Protein AF-A0A1C6TNP9-F1 (afdb_monomer_lite)

Structure (mmCIF, N/CA/C/O backbone):
data_AF-A0A1C6TNP9-F1
#
_entry.id   AF-A0A1C6TNP9-F1
#
loop_
_atom_site.group_PDB
_atom_site.id
_atom_site.type_symbol
_atom_site.label_atom_id
_atom_site.label_alt_id
_atom_site.label_comp_id
_atom_site.label_asym_id
_atom_site.label_entity_id
_atom_site.label_seq_id
_atom_site.pdbx_PDB_ins_code
_atom_site.Cartn_x
_atom_site.Cartn_y
_atom_site.Cartn_z
_atom_site.occupancy
_atom_site.B_iso_or_equiv
_atom_site.auth_seq_id
_atom_site.auth_comp_id
_atom_site.auth_asym_id
_atom_site.auth_atom_id
_atom_site.pdbx_PDB_model_num
ATOM 1 N N . MET A 1 1 ? -8.571 15.707 -3.317 1.00 42.94 1 MET A N 1
ATOM 2 C CA . MET A 1 1 ? -9.134 14.618 -4.140 1.00 42.94 1 MET A CA 1
ATOM 3 C C . MET A 1 1 ? -8.991 13.365 -3.299 1.00 42.94 1 MET A C 1
ATOM 5 O O . MET A 1 1 ? -7.881 13.090 -2.874 1.00 42.94 1 MET A O 1
ATOM 9 N N . ARG A 1 2 ? -10.096 12.740 -2.888 1.00 51.34 2 ARG A N 1
ATOM 10 C CA . ARG A 1 2 ? -10.058 11.595 -1.972 1.00 51.34 2 ARG A CA 1
ATOM 11 C C . ARG A 1 2 ? -9.796 10.361 -2.828 1.00 51.34 2 ARG A C 1
ATOM 13 O O . ARG A 1 2 ? -10.601 10.064 -3.702 1.00 51.34 2 ARG A O 1
ATOM 20 N N . THR A 1 3 ? -8.635 9.743 -2.668 1.00 57.97 3 THR A N 1
ATOM 21 C CA . THR A 1 3 ? -8.307 8.508 -3.377 1.00 57.97 3 THR A CA 1
ATOM 22 C C . THR A 1 3 ? -9.149 7.402 -2.756 1.00 57.97 3 THR A C 1
ATOM 24 O O . THR A 1 3 ? -8.969 7.095 -1.577 1.00 57.97 3 THR A O 1
ATOM 27 N N . ASP A 1 4 ? -10.094 6.840 -3.508 1.00 73.56 4 ASP A N 1
ATOM 28 C CA . ASP A 1 4 ? -10.854 5.669 -3.069 1.00 73.56 4 ASP A CA 1
ATOM 29 C C . ASP A 1 4 ? -9.938 4.442 -3.129 1.00 73.56 4 ASP A C 1
ATOM 31 O O . ASP A 1 4 ? -9.966 3.655 -4.072 1.00 73.56 4 ASP A O 1
ATOM 35 N N . LEU A 1 5 ? -9.059 4.327 -2.131 1.00 82.38 5 LEU A N 1
ATOM 36 C CA . LEU A 1 5 ? -8.214 3.159 -1.944 1.00 82.38 5 LEU A CA 1
ATOM 37 C C . LEU A 1 5 ? -9.045 2.020 -1.385 1.00 82.38 5 LEU A C 1
ATOM 39 O O . LEU A 1 5 ? -9.722 2.133 -0.361 1.00 82.38 5 LEU A O 1
ATOM 43 N N . THR A 1 6 ? -8.954 0.894 -2.067 1.00 88.62 6 THR A N 1
ATOM 44 C CA . THR A 1 6 ? -9.554 -0.350 -1.634 1.00 88.62 6 THR A CA 1
ATOM 45 C C . THR A 1 6 ? -8.707 -0.956 -0.499 1.00 88.62 6 THR A C 1
ATOM 47 O O . THR A 1 6 ? -7.531 -0.618 -0.335 1.00 88.62 6 THR A O 1
ATOM 50 N N . VAL A 1 7 ? -9.267 -1.866 0.313 1.00 87.44 7 VAL A N 1
ATOM 51 C CA . VAL A 1 7 ? -8.479 -2.566 1.358 1.00 87.44 7 VAL A CA 1
ATOM 52 C C . VAL A 1 7 ? -7.300 -3.307 0.727 1.00 87.44 7 VAL A C 1
ATOM 54 O O . VAL A 1 7 ? -6.206 -3.336 1.283 1.00 87.44 7 VAL A O 1
ATOM 57 N N . HIS A 1 8 ? -7.523 -3.854 -0.467 1.00 88.12 8 HIS A N 1
ATOM 58 C CA . HIS A 1 8 ? -6.494 -4.511 -1.254 1.00 88.12 8 HIS A CA 1
ATOM 59 C C . HIS A 1 8 ? -5.324 -3.561 -1.568 1.00 88.12 8 HIS A C 1
ATOM 61 O O . HIS A 1 8 ? -4.165 -3.925 -1.380 1.00 88.12 8 HIS A O 1
ATOM 67 N N . ASP A 1 9 ? -5.617 -2.325 -1.977 1.00 89.50 9 ASP A N 1
ATOM 68 C CA . ASP A 1 9 ? -4.595 -1.323 -2.316 1.00 89.50 9 ASP A CA 1
ATOM 69 C C . ASP A 1 9 ? -3.803 -0.870 -1.086 1.00 89.50 9 ASP A C 1
ATOM 71 O O . ASP A 1 9 ? -2.592 -0.669 -1.163 1.00 89.50 9 ASP A O 1
ATOM 75 N N . ALA A 1 10 ? -4.466 -0.761 0.069 1.00 90.69 10 ALA A N 1
ATOM 76 C CA . ALA A 1 10 ? -3.812 -0.453 1.338 1.00 90.69 10 ALA A CA 1
ATOM 77 C C . ALA A 1 10 ? -2.808 -1.544 1.753 1.00 90.69 10 ALA A C 1
ATOM 79 O O . ALA A 1 10 ? -1.693 -1.232 2.172 1.00 90.69 10 ALA A O 1
ATOM 80 N N . VAL A 1 11 ? -3.184 -2.819 1.606 1.00 91.19 11 VAL A N 1
ATOM 81 C CA . VAL A 1 11 ? -2.302 -3.962 1.899 1.00 91.19 11 VAL A CA 1
ATOM 82 C C . VAL A 1 11 ? -1.135 -4.011 0.913 1.00 91.19 11 VAL A C 1
ATOM 84 O O . VAL A 1 11 ? 0.003 -4.244 1.316 1.00 91.19 11 VAL A O 1
ATOM 87 N N . LEU A 1 12 ? -1.388 -3.723 -0.366 1.00 90.69 12 LEU A N 1
ATOM 88 C CA . LEU A 1 12 ? -0.343 -3.636 -1.383 1.00 90.69 12 LEU A CA 1
ATOM 89 C C . LEU A 1 12 ? 0.662 -2.511 -1.078 1.00 90.69 12 LEU A C 1
ATOM 91 O O . LEU A 1 12 ? 1.869 -2.733 -1.141 1.00 90.69 12 LEU A O 1
ATOM 95 N N . LEU A 1 13 ? 0.189 -1.326 -0.683 1.00 92.81 13 LEU A N 1
ATOM 96 C CA . LEU A 1 13 ? 1.045 -0.197 -0.304 1.00 92.81 13 LEU A CA 1
ATOM 97 C C . LEU A 1 13 ? 1.898 -0.496 0.945 1.00 92.81 13 LEU A C 1
ATOM 99 O O . LEU A 1 13 ? 3.078 -0.147 0.980 1.00 92.81 13 LEU A O 1
ATOM 103 N N . ASP A 1 14 ? 1.334 -1.178 1.945 1.00 93.25 14 ASP A N 1
ATOM 104 C CA . ASP A 1 14 ? 2.070 -1.638 3.132 1.00 93.25 14 ASP A CA 1
ATOM 105 C C . ASP A 1 14 ? 3.142 -2.686 2.772 1.00 93.25 14 ASP A C 1
ATOM 107 O O . ASP A 1 14 ? 4.272 -2.617 3.260 1.00 93.25 14 ASP A O 1
ATOM 111 N N . ALA A 1 15 ? 2.839 -3.615 1.859 1.00 91.44 15 ALA A N 1
ATOM 112 C CA . ALA A 1 15 ? 3.807 -4.599 1.375 1.00 91.44 15 ALA A CA 1
ATOM 113 C C . ALA A 1 15 ? 4.973 -3.955 0.604 1.00 91.44 15 ALA A C 1
ATOM 115 O O . ALA A 1 15 ? 6.119 -4.405 0.722 1.00 91.44 15 ALA A O 1
ATOM 116 N N . VAL A 1 16 ? 4.697 -2.881 -0.145 1.00 91.88 16 VAL A N 1
ATOM 117 C CA . VAL A 1 16 ? 5.715 -2.062 -0.820 1.00 91.88 16 VAL A CA 1
ATOM 118 C C . VAL A 1 16 ? 6.617 -1.365 0.198 1.00 91.88 16 VAL A C 1
ATOM 120 O O . VAL A 1 16 ? 7.835 -1.445 0.077 1.00 91.88 16 VAL A O 1
ATOM 123 N N . GLU A 1 17 ? 6.057 -0.731 1.234 1.00 93.31 17 GLU A N 1
ATOM 124 C CA . GLU A 1 17 ? 6.854 -0.073 2.285 1.00 93.31 17 GLU A CA 1
ATOM 125 C C . GLU A 1 17 ? 7.792 -1.060 3.001 1.00 93.31 17 GLU A C 1
ATOM 127 O O . GLU A 1 17 ? 8.937 -0.729 3.311 1.00 93.31 17 GLU A O 1
ATOM 132 N N . ARG A 1 18 ? 7.343 -2.302 3.201 1.00 89.94 18 ARG A N 1
ATOM 133 C CA . ARG A 1 18 ? 8.137 -3.365 3.837 1.00 89.94 18 ARG A CA 1
ATOM 134 C C . ARG A 1 18 ? 9.158 -4.025 2.909 1.00 89.94 18 ARG A C 1
ATOM 136 O O . ARG A 1 18 ? 9.893 -4.897 3.372 1.00 89.94 18 ARG A O 1
ATOM 143 N N . GLY A 1 19 ? 9.177 -3.671 1.622 1.00 86.19 19 GLY A N 1
ATOM 144 C CA . GLY A 1 19 ? 10.027 -4.309 0.614 1.00 86.19 19 GLY A CA 1
ATOM 145 C C . GLY A 1 19 ? 9.697 -5.787 0.386 1.00 86.19 19 GLY A C 1
ATOM 146 O O . GLY A 1 19 ? 10.574 -6.5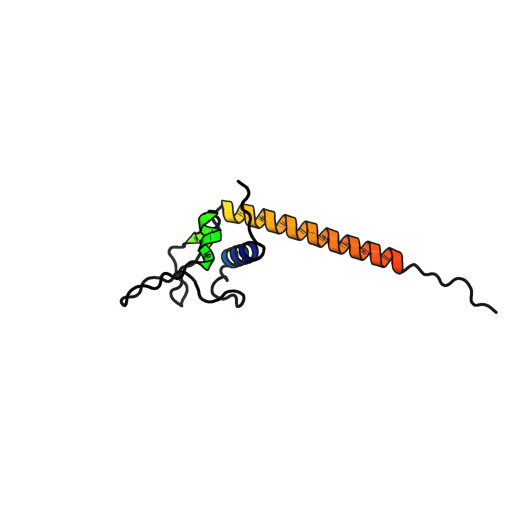64 0.022 1.00 86.19 19 GLY A O 1
ATOM 147 N N . ARG A 1 20 ? 8.453 -6.205 0.657 1.00 80.94 20 ARG A N 1
ATOM 148 C CA . ARG A 1 20 ? 8.016 -7.611 0.566 1.00 80.94 20 ARG A CA 1
ATOM 149 C C . ARG A 1 20 ? 7.071 -7.885 -0.589 1.00 80.94 20 ARG A C 1
ATOM 151 O O . ARG A 1 20 ? 6.733 -9.038 -0.804 1.00 80.94 20 ARG A O 1
ATOM 158 N N . VAL A 1 21 ? 6.657 -6.857 -1.322 1.00 83.81 21 VAL A N 1
ATOM 159 C CA . VAL A 1 21 ? 5.585 -6.946 -2.321 1.00 83.81 21 VAL A CA 1
ATOM 160 C C . VAL A 1 21 ? 5.771 -8.073 -3.352 1.00 83.81 21 VAL A C 1
ATOM 162 O O . VAL A 1 21 ? 4.795 -8.711 -3.717 1.00 83.81 21 VAL A O 1
ATOM 165 N N . HIS A 1 22 ? 7.006 -8.395 -3.743 1.00 82.56 22 HIS A N 1
ATOM 166 C CA . HIS A 1 22 ? 7.315 -9.473 -4.698 1.00 82.56 22 HIS A CA 1
ATOM 167 C C . HIS A 1 22 ? 7.397 -10.880 -4.091 1.00 82.56 22 HIS A C 1
ATOM 169 O O . HIS A 1 22 ? 7.439 -11.868 -4.816 1.00 82.56 22 HIS A O 1
ATOM 175 N N . HIS A 1 23 ? 7.499 -10.979 -2.767 1.00 78.62 23 HIS A N 1
ATOM 176 C CA . HIS A 1 23 ? 7.655 -12.241 -2.038 1.00 78.62 23 HIS A CA 1
ATOM 177 C C . HIS A 1 23 ? 6.445 -12.555 -1.160 1.00 78.62 23 HIS A C 1
ATOM 179 O O . HIS A 1 23 ? 6.439 -13.557 -0.444 1.00 78.62 23 HIS A O 1
ATOM 185 N N . ASP A 1 24 ? 5.450 -11.674 -1.158 1.00 79.88 24 ASP A N 1
ATOM 186 C CA . ASP A 1 24 ? 4.243 -11.847 -0.378 1.00 79.88 24 ASP A CA 1
ATOM 187 C C . ASP A 1 24 ? 3.284 -12.770 -1.150 1.00 79.88 24 ASP A C 1
ATOM 189 O O . ASP A 1 24 ? 2.854 -12.412 -2.248 1.00 79.88 24 ASP A O 1
ATOM 193 N N . PRO A 1 25 ? 2.928 -13.948 -0.602 1.00 79.81 25 PRO A N 1
ATOM 194 C CA . PRO A 1 25 ? 2.053 -14.910 -1.273 1.00 79.81 25 PRO A CA 1
ATOM 195 C C . PRO A 1 25 ? 0.628 -14.381 -1.498 1.00 79.81 25 PRO A C 1
ATOM 197 O O . PRO A 1 25 ? -0.171 -15.047 -2.151 1.00 79.81 25 PRO A O 1
ATOM 200 N N . LEU A 1 26 ? 0.283 -13.215 -0.939 1.00 80.81 26 LEU A N 1
ATOM 201 C CA . LEU A 1 26 ? -0.984 -12.532 -1.197 1.00 80.81 26 LEU A CA 1
ATOM 202 C C . LEU A 1 26 ? -1.060 -11.893 -2.592 1.00 80.81 26 LEU A C 1
ATOM 204 O O . LEU A 1 26 ? -2.149 -11.476 -3.002 1.00 80.81 26 LEU A O 1
ATOM 208 N N . PHE A 1 27 ? 0.057 -11.782 -3.314 1.00 79.31 27 PHE A N 1
ATOM 209 C CA . PHE A 1 27 ? 0.093 -11.189 -4.647 1.00 79.31 27 PHE A CA 1
ATOM 210 C C . PHE A 1 27 ? 0.677 -12.165 -5.672 1.00 79.31 27 PHE A C 1
ATOM 212 O O . PHE A 1 27 ? 1.731 -12.754 -5.454 1.00 79.31 27 PHE A O 1
ATOM 219 N N . ASP A 1 28 ? -0.006 -12.301 -6.809 1.00 69.19 28 ASP A N 1
ATOM 220 C CA . ASP A 1 28 ? 0.516 -13.017 -7.975 1.00 69.19 28 ASP A CA 1
ATOM 221 C C . ASP A 1 28 ? 1.690 -12.242 -8.612 1.00 69.19 28 ASP A C 1
ATOM 223 O O . ASP A 1 28 ? 1.779 -11.019 -8.476 1.00 69.19 28 ASP A O 1
ATOM 227 N N . GLU A 1 29 ? 2.569 -12.939 -9.346 1.00 66.25 29 GLU A N 1
ATOM 228 C CA . GLU A 1 29 ? 3.802 -12.421 -9.980 1.00 66.25 29 GLU A CA 1
ATOM 229 C C . GLU A 1 29 ? 3.557 -11.482 -11.197 1.00 66.25 29 GLU A C 1
ATOM 231 O O . GLU A 1 29 ? 4.219 -11.584 -12.230 1.00 66.25 29 GLU A O 1
ATOM 236 N N . ASP A 1 30 ? 2.599 -10.554 -11.104 1.00 75.12 30 ASP A N 1
ATOM 237 C CA . ASP A 1 30 ? 2.275 -9.544 -12.130 1.00 75.12 30 ASP A CA 1
ATOM 238 C C . ASP A 1 30 ? 2.894 -8.171 -11.783 1.00 75.12 30 ASP A C 1
ATOM 240 O O . ASP A 1 30 ? 2.192 -7.194 -11.493 1.00 75.12 30 ASP A O 1
ATOM 244 N N . PHE A 1 31 ? 4.234 -8.118 -11.759 1.00 79.56 31 PHE A N 1
ATOM 245 C CA . PHE A 1 31 ? 5.031 -6.915 -11.465 1.00 79.56 31 PHE A CA 1
ATOM 246 C C . PHE A 1 31 ? 5.962 -6.515 -12.612 1.00 79.56 31 PHE A C 1
ATOM 248 O O . PHE A 1 31 ? 6.367 -7.339 -13.437 1.00 79.56 31 PHE A O 1
ATOM 255 N N . GLU A 1 32 ? 6.314 -5.222 -12.667 1.00 77.56 32 GLU A N 1
ATOM 256 C CA . GLU A 1 32 ? 7.156 -4.697 -13.740 1.00 77.56 32 GLU A CA 1
ATOM 257 C C . GLU A 1 32 ? 8.550 -5.333 -13.696 1.00 77.56 32 GLU A C 1
ATOM 259 O O . GLU A 1 32 ? 9.262 -5.218 -12.703 1.00 77.56 32 GLU A O 1
ATOM 264 N N . GLN A 1 33 ? 8.972 -5.955 -14.796 1.00 75.50 33 GLN A N 1
ATOM 265 C CA . GLN A 1 33 ? 10.296 -6.569 -14.926 1.00 75.50 33 GLN A CA 1
ATOM 266 C C . GLN A 1 33 ? 11.253 -5.658 -15.702 1.00 75.50 33 GLN A C 1
ATOM 268 O O . GLN A 1 33 ? 10.834 -4.846 -16.537 1.00 75.50 33 GLN A O 1
ATOM 273 N N . ILE A 1 34 ? 12.555 -5.777 -15.432 1.00 72.25 34 ILE A N 1
ATOM 274 C CA . ILE A 1 34 ? 13.578 -5.166 -16.288 1.00 72.25 34 ILE A CA 1
ATOM 275 C C . ILE A 1 34 ? 13.560 -5.890 -17.649 1.00 72.25 34 ILE A C 1
ATOM 277 O O . ILE A 1 34 ? 13.541 -7.118 -17.667 1.00 72.25 34 ILE A O 1
ATOM 281 N N . PRO A 1 35 ? 13.557 -5.170 -18.789 1.00 66.44 35 PRO A N 1
ATOM 282 C CA . PRO A 1 35 ? 13.608 -5.804 -20.104 1.00 66.44 35 PRO A CA 1
ATOM 283 C C . PRO A 1 35 ? 14.851 -6.694 -20.260 1.00 66.44 35 PRO A C 1
ATOM 285 O O . PRO A 1 35 ? 15.959 -6.231 -19.991 1.00 66.44 35 PRO A O 1
ATOM 288 N N . ASP A 1 36 ? 14.672 -7.927 -20.737 1.00 62.72 36 ASP A N 1
ATOM 289 C CA . ASP A 1 36 ? 15.754 -8.803 -21.195 1.00 62.72 36 ASP A CA 1
ATOM 290 C C . ASP A 1 36 ? 15.906 -8.766 -22.733 1.00 62.72 36 ASP A C 1
ATOM 292 O O . ASP A 1 36 ? 15.065 -8.211 -23.452 1.00 62.72 36 ASP A O 1
ATOM 296 N N . ASP A 1 37 ? 17.002 -9.344 -23.244 1.00 52.62 37 ASP A N 1
ATOM 297 C CA . ASP A 1 37 ? 17.405 -9.324 -24.665 1.00 52.62 37 ASP A CA 1
ATOM 298 C C . ASP A 1 37 ? 16.376 -9.961 -25.632 1.00 52.62 37 ASP A C 1
ATOM 300 O O . ASP A 1 37 ? 16.511 -9.829 -26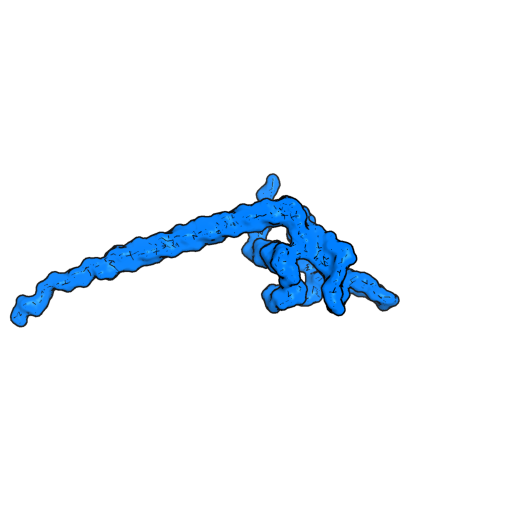.850 1.00 52.62 37 ASP A O 1
ATOM 304 N N . VAL A 1 38 ? 15.334 -10.637 -25.125 1.00 55.03 38 VAL A N 1
ATOM 305 C CA . VAL A 1 38 ? 14.302 -11.322 -25.932 1.00 55.03 38 VAL A CA 1
ATOM 306 C C . VAL A 1 38 ? 13.033 -10.477 -26.116 1.00 55.03 38 VAL A C 1
ATOM 308 O O . VAL A 1 38 ? 12.218 -10.763 -26.993 1.00 55.03 38 VAL A O 1
ATOM 311 N N . GLY A 1 39 ? 12.901 -9.364 -25.395 1.00 47.97 39 GLY A N 1
ATOM 312 C CA . GLY A 1 39 ? 11.854 -8.383 -25.644 1.00 47.97 39 GLY A CA 1
ATOM 313 C C . GLY A 1 39 ? 10.519 -8.687 -24.955 1.00 47.97 39 GLY A C 1
ATOM 314 O O . GLY A 1 39 ? 9.805 -9.636 -25.265 1.00 47.97 39 GLY A O 1
ATOM 315 N N . ALA A 1 40 ? 10.159 -7.724 -24.105 1.00 53.16 40 ALA A N 1
ATOM 316 C CA . ALA A 1 40 ? 8.844 -7.395 -23.561 1.00 53.16 40 ALA A CA 1
ATOM 317 C C . ALA A 1 40 ? 8.161 -8.418 -22.638 1.00 53.16 40 ALA A C 1
ATOM 319 O O . ALA A 1 40 ? 7.328 -9.211 -23.073 1.00 53.16 40 ALA A O 1
ATOM 320 N N . ARG A 1 41 ? 8.281 -8.183 -21.322 1.00 51.56 41 ARG A N 1
ATOM 321 C CA . ARG A 1 41 ? 7.117 -8.273 -20.424 1.00 51.56 41 ARG A CA 1
ATOM 322 C C . ARG A 1 41 ? 6.966 -7.026 -19.551 1.00 51.56 41 ARG A C 1
ATOM 324 O O . ARG A 1 41 ? 7.575 -6.877 -18.500 1.00 51.56 41 ARG A O 1
ATOM 331 N N . ARG A 1 42 ? 6.100 -6.122 -20.029 1.00 59.34 42 ARG A N 1
ATOM 332 C CA . ARG A 1 42 ? 5.363 -5.156 -19.205 1.00 59.34 42 ARG A CA 1
ATOM 333 C C . ARG A 1 42 ? 4.177 -5.899 -18.601 1.00 59.34 42 ARG A C 1
ATOM 335 O O . ARG A 1 42 ? 3.206 -6.146 -19.308 1.00 59.34 42 ARG A O 1
ATOM 342 N N . ALA A 1 43 ? 4.255 -6.232 -17.328 1.00 54.00 43 ALA A N 1
ATOM 343 C CA . ALA A 1 43 ? 3.134 -6.757 -16.569 1.00 54.00 43 ALA A CA 1
ATOM 344 C C . ALA A 1 43 ? 3.100 -5.918 -15.283 1.00 54.00 43 ALA A C 1
ATOM 346 O O . ALA A 1 43 ? 3.918 -6.091 -14.401 1.00 54.00 43 ALA A O 1
ATOM 347 N N . GLY A 1 44 ? 2.348 -4.814 -15.304 1.00 61.62 44 GLY A N 1
ATOM 348 C CA . GLY A 1 44 ? 2.422 -3.750 -14.287 1.00 61.62 44 GLY A CA 1
ATOM 349 C C . GLY A 1 44 ? 1.051 -3.262 -13.834 1.00 61.62 44 GLY A C 1
ATOM 350 O O . GLY A 1 44 ? 0.943 -2.207 -13.209 1.00 61.62 44 GLY A O 1
ATOM 351 N N . HIS A 1 45 ? -0.007 -4.004 -14.176 1.00 69.94 45 HIS A N 1
ATOM 352 C CA . HIS A 1 45 ? -1.383 -3.603 -13.895 1.00 69.94 45 HIS A CA 1
ATOM 353 C C . HIS A 1 45 ? -1.675 -3.591 -12.398 1.00 69.94 45 HIS A C 1
ATOM 355 O O . HIS A 1 45 ? -2.466 -2.771 -11.936 1.00 69.94 45 HIS A O 1
ATOM 361 N N . ARG A 1 46 ? -0.997 -4.448 -11.625 1.00 79.38 46 ARG A N 1
ATOM 362 C CA . ARG A 1 46 ? -1.206 -4.548 -10.182 1.00 79.38 46 ARG A CA 1
ATOM 363 C C . ARG A 1 46 ? -0.871 -3.264 -9.434 1.00 79.38 46 ARG A C 1
ATOM 365 O O . ARG A 1 46 ? -1.592 -2.880 -8.520 1.00 79.38 46 ARG A O 1
ATOM 372 N N . MET A 1 47 ? 0.201 -2.599 -9.849 1.00 86.00 47 MET A N 1
ATOM 373 C CA . MET A 1 47 ? 0.680 -1.364 -9.230 1.00 86.00 47 MET A CA 1
ATOM 374 C C . MET A 1 47 ? 0.027 -0.116 -9.822 1.00 86.00 47 MET A C 1
ATOM 376 O O . MET A 1 47 ? 0.204 0.979 -9.290 1.00 86.00 47 MET A O 1
ATOM 380 N N . GLU A 1 48 ? -0.748 -0.265 -10.898 1.00 86.19 48 GLU A N 1
ATOM 381 C CA . GLU A 1 48 ? -1.366 0.843 -11.620 1.00 86.19 48 GLU A CA 1
ATOM 382 C C . GLU A 1 48 ? -2.267 1.722 -10.732 1.00 86.19 48 GLU A C 1
ATOM 384 O O . GLU A 1 48 ? -2.087 2.939 -10.780 1.00 86.19 48 GLU A O 1
ATOM 389 N N . PRO A 1 49 ? -3.138 1.188 -9.846 1.00 87.75 49 PRO A N 1
ATOM 390 C CA . PRO A 1 49 ? -3.944 2.029 -8.955 1.00 87.75 49 PRO A CA 1
ATOM 391 C C . PRO A 1 49 ? -3.086 2.891 -8.019 1.00 87.75 49 PRO A C 1
ATOM 393 O O . PRO A 1 49 ? -3.332 4.086 -7.853 1.00 87.75 49 PRO A O 1
ATOM 396 N N . LEU A 1 50 ? -2.022 2.309 -7.455 1.00 90.94 50 LEU A N 1
ATOM 397 C CA . LEU A 1 50 ? -1.107 3.018 -6.559 1.00 90.94 50 LEU A CA 1
ATOM 398 C C . LEU A 1 50 ? -0.256 4.055 -7.306 1.00 90.94 50 LEU A C 1
ATOM 400 O O . LEU A 1 50 ? 0.035 5.121 -6.762 1.00 90.94 50 LEU A O 1
ATOM 404 N N . LYS A 1 51 ? 0.127 3.768 -8.554 1.00 89.38 51 LYS A N 1
ATOM 405 C CA . LYS A 1 51 ? 0.866 4.694 -9.425 1.00 89.38 51 LYS A CA 1
ATOM 406 C C . LYS A 1 51 ? -0.006 5.866 -9.864 1.00 89.38 51 LYS A C 1
ATOM 408 O O . LYS A 1 51 ? 0.436 7.008 -9.778 1.00 89.38 51 LYS A O 1
ATOM 413 N N . GLN A 1 52 ? -1.246 5.608 -10.280 1.00 89.75 52 GLN A N 1
ATOM 414 C CA . GLN A 1 52 ? -2.210 6.647 -10.665 1.00 89.75 52 GLN A CA 1
ATOM 415 C C . GLN A 1 52 ? -2.543 7.579 -9.497 1.00 89.75 52 GLN A C 1
ATOM 417 O O . GLN A 1 52 ? -2.723 8.779 -9.694 1.00 89.75 52 GLN A O 1
ATOM 422 N N . ALA A 1 53 ? -2.551 7.044 -8.277 1.00 91.19 53 ALA A N 1
ATOM 423 C CA . ALA A 1 53 ? -2.698 7.816 -7.050 1.00 91.19 53 ALA A CA 1
ATOM 424 C C . ALA A 1 53 ? -1.394 8.484 -6.560 1.00 91.19 53 ALA A C 1
ATOM 426 O O . ALA A 1 53 ? -1.405 9.142 -5.522 1.00 91.19 53 ALA A O 1
ATOM 427 N N . ASN A 1 54 ? -0.272 8.334 -7.276 1.00 93.38 54 ASN A N 1
ATOM 428 C CA . ASN A 1 54 ? 1.045 8.857 -6.894 1.00 93.38 54 ASN A CA 1
ATOM 429 C C . ASN A 1 54 ? 1.516 8.400 -5.495 1.00 93.38 54 ASN A C 1
ATOM 431 O O . ASN A 1 54 ? 2.166 9.146 -4.760 1.00 93.38 54 ASN A O 1
ATOM 435 N N . LEU A 1 55 ? 1.182 7.170 -5.104 1.00 94.44 55 LEU A N 1
ATOM 436 C CA . LEU A 1 55 ? 1.528 6.599 -3.795 1.00 94.44 55 LEU A CA 1
ATOM 437 C C . LEU A 1 55 ? 2.823 5.792 -3.840 1.00 94.44 55 LEU A C 1
ATOM 439 O O . LEU A 1 55 ? 3.506 5.635 -2.831 1.00 94.44 55 LEU A O 1
ATOM 443 N N . VAL A 1 56 ? 3.185 5.296 -5.019 1.00 93.38 56 VAL A N 1
ATOM 444 C CA . VAL A 1 56 ? 4.391 4.500 -5.240 1.00 93.38 56 VAL A CA 1
ATOM 445 C C . VAL A 1 56 ? 5.133 4.995 -6.467 1.00 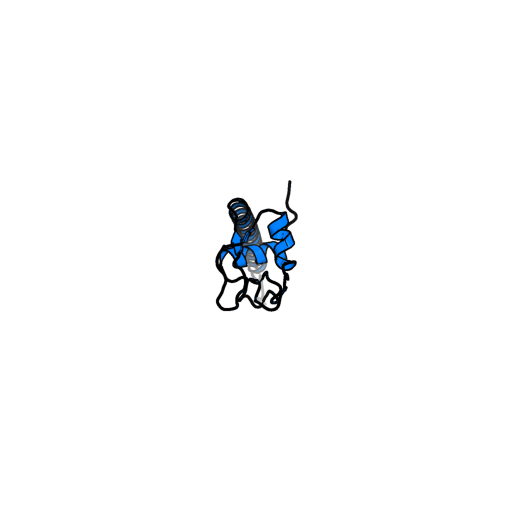93.38 56 VAL A C 1
ATOM 447 O O . VAL A 1 56 ? 4.547 5.544 -7.399 1.00 93.38 56 VAL A O 1
ATOM 450 N N . GLN A 1 57 ? 6.434 4.758 -6.468 1.00 91.19 57 GLN A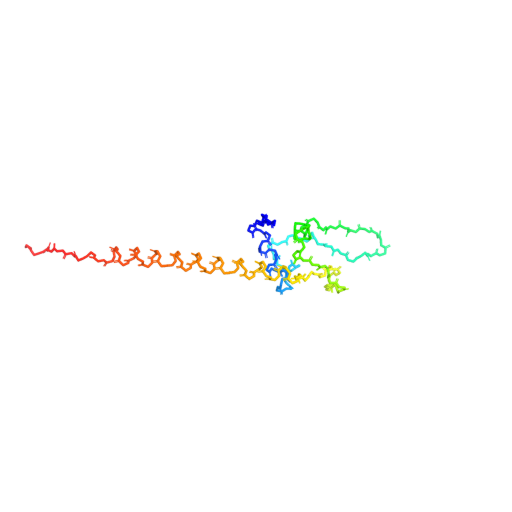 N 1
ATOM 451 C CA . GLN A 1 57 ? 7.305 4.974 -7.610 1.00 91.19 57 GLN A CA 1
ATOM 452 C C . GLN A 1 57 ? 8.236 3.777 -7.767 1.00 91.19 57 GLN A C 1
ATOM 454 O O . GLN A 1 57 ? 8.502 3.055 -6.802 1.00 91.19 57 GLN A O 1
ATOM 459 N N . LEU A 1 58 ? 8.731 3.585 -8.984 1.00 88.50 58 LEU A N 1
ATOM 460 C CA . LEU A 1 58 ? 9.754 2.586 -9.256 1.00 88.50 58 LEU A CA 1
ATOM 461 C C . LEU A 1 58 ? 11.078 3.017 -8.625 1.00 88.50 58 LEU A C 1
ATOM 463 O O . LEU A 1 58 ? 11.393 4.210 -8.555 1.00 88.50 58 LEU A O 1
ATOM 467 N N . ASP A 1 59 ? 11.824 2.033 -8.153 1.00 83.81 59 ASP A N 1
ATOM 468 C CA . ASP A 1 59 ? 13.230 2.172 -7.821 1.00 83.81 59 ASP A CA 1
ATOM 469 C C . ASP A 1 59 ? 14.091 1.829 -9.046 1.00 83.81 59 ASP A C 1
ATOM 471 O O . ASP A 1 59 ? 13.656 1.120 -9.957 1.00 83.81 59 ASP A O 1
ATOM 475 N N . ASP A 1 60 ? 15.325 2.325 -9.058 1.00 76.88 60 ASP A N 1
ATOM 476 C CA . ASP A 1 60 ? 16.298 2.011 -10.112 1.00 76.88 60 ASP A CA 1
ATOM 477 C C . ASP A 1 60 ? 16.885 0.597 -9.937 1.00 76.88 60 ASP A C 1
ATOM 479 O O . ASP A 1 60 ? 17.507 0.048 -10.848 1.00 76.88 60 ASP A O 1
ATOM 483 N N . ALA A 1 61 ? 16.674 -0.003 -8.764 1.00 79.75 61 ALA A N 1
ATOM 484 C CA . ALA A 1 61 ? 17.082 -1.358 -8.432 1.00 79.75 61 ALA A CA 1
ATOM 485 C C . ALA A 1 61 ? 16.019 -2.409 -8.807 1.00 79.75 61 ALA A C 1
ATOM 487 O O . ALA A 1 61 ? 14.813 -2.149 -8.824 1.00 79.75 61 ALA A O 1
ATOM 488 N N . ALA A 1 62 ? 16.487 -3.635 -9.038 1.00 82.88 62 ALA A N 1
ATOM 489 C CA . ALA A 1 62 ? 15.651 -4.824 -9.151 1.00 82.88 62 ALA A CA 1
ATOM 490 C C . ALA A 1 62 ? 16.013 -5.859 -8.088 1.00 82.88 62 ALA A C 1
ATOM 492 O O . ALA A 1 62 ? 17.112 -5.844 -7.525 1.00 82.88 62 ALA A O 1
ATOM 493 N N . ASP A 1 63 ? 15.068 -6.752 -7.823 1.00 80.88 63 ASP A N 1
ATOM 494 C CA . ASP A 1 63 ? 15.295 -7.926 -6.992 1.00 80.88 63 ASP A CA 1
ATOM 495 C C . ASP A 1 63 ? 16.122 -9.005 -7.734 1.00 80.88 63 ASP A C 1
ATOM 497 O O . ASP A 1 63 ? 16.394 -8.876 -8.934 1.00 80.88 63 ASP A O 1
ATOM 501 N N . PRO A 1 64 ? 16.540 -10.087 -7.047 1.00 80.88 64 PRO A N 1
ATOM 502 C CA . PRO A 1 64 ? 17.310 -11.170 -7.666 1.00 80.88 64 PRO A CA 1
ATOM 503 C C . PRO A 1 64 ? 16.611 -11.889 -8.831 1.00 80.88 64 PRO A C 1
ATOM 505 O O . PRO A 1 64 ? 17.283 -12.589 -9.585 1.00 80.88 64 PRO A O 1
ATOM 508 N N . ASN A 1 65 ? 15.294 -11.724 -8.983 1.00 77.38 65 ASN A N 1
ATOM 509 C CA . ASN A 1 65 ? 14.490 -12.317 -10.051 1.00 77.38 65 ASN A CA 1
ATOM 510 C C . ASN A 1 65 ? 14.279 -11.346 -11.230 1.00 77.38 65 ASN A C 1
ATOM 512 O O . ASN A 1 65 ? 13.580 -11.683 -12.182 1.00 77.38 65 ASN A O 1
ATOM 516 N N . GLY A 1 66 ? 14.875 -10.147 -11.187 1.00 79.81 66 GLY A N 1
ATOM 517 C CA . GLY A 1 66 ? 14.764 -9.138 -12.242 1.00 79.81 66 GLY A CA 1
ATOM 518 C C . GLY A 1 66 ? 13.501 -8.274 -12.163 1.00 79.81 66 GLY A C 1
ATOM 519 O O . GLY A 1 66 ? 13.235 -7.506 -13.095 1.00 79.81 66 GLY A O 1
ATOM 520 N N . MET A 1 67 ? 12.732 -8.352 -11.069 1.00 83.19 67 MET A N 1
ATOM 521 C CA . MET A 1 67 ? 11.545 -7.515 -10.873 1.00 83.19 67 MET A CA 1
ATOM 522 C C . MET A 1 67 ? 11.939 -6.145 -10.323 1.00 83.19 67 MET A C 1
ATOM 524 O O . MET A 1 67 ? 12.721 -6.038 -9.375 1.00 83.19 67 MET A O 1
ATOM 528 N N . ARG A 1 68 ? 11.399 -5.079 -10.917 1.00 84.38 68 ARG A N 1
ATOM 529 C CA . ARG A 1 68 ? 11.662 -3.697 -10.507 1.00 84.38 68 ARG A CA 1
ATOM 530 C C . ARG A 1 68 ? 11.090 -3.449 -9.127 1.00 84.38 68 ARG A C 1
ATOM 532 O O . ARG A 1 68 ? 9.908 -3.681 -8.895 1.00 84.38 68 ARG A O 1
ATOM 539 N N . LEU A 1 69 ? 11.918 -2.937 -8.226 1.00 86.19 69 LEU A N 1
ATOM 540 C CA . LEU A 1 69 ? 11.462 -2.612 -6.885 1.00 86.19 69 LEU A CA 1
ATOM 541 C C . LEU A 1 69 ? 10.545 -1.387 -6.913 1.00 86.19 69 LEU A C 1
ATOM 543 O O . LEU A 1 69 ? 10.686 -0.486 -7.741 1.00 86.19 69 LEU A O 1
ATOM 547 N N . TYR A 1 70 ? 9.616 -1.348 -5.965 1.00 89.88 70 TYR A N 1
ATOM 548 C CA . TYR A 1 70 ? 8.763 -0.196 -5.714 1.00 89.88 70 TYR A CA 1
ATOM 549 C C . TYR A 1 70 ? 9.105 0.406 -4.360 1.00 89.88 70 TYR A C 1
ATOM 551 O O . TYR A 1 70 ? 9.432 -0.305 -3.410 1.00 89.88 70 TYR A O 1
ATOM 559 N N . ARG A 1 71 ? 8.961 1.724 -4.257 1.00 92.69 71 ARG A N 1
ATOM 560 C CA . ARG A 1 71 ? 9.068 2.452 -2.992 1.00 92.69 71 ARG A CA 1
ATOM 561 C C . ARG A 1 71 ? 7.898 3.419 -2.830 1.00 92.69 71 ARG A C 1
ATOM 563 O O . ARG A 1 71 ? 7.479 4.023 -3.824 1.00 92.69 71 ARG A O 1
ATOM 570 N N . PRO A 1 72 ? 7.387 3.624 -1.604 1.00 95.00 72 PRO A N 1
ATOM 571 C CA . PRO A 1 72 ? 6.369 4.637 -1.374 1.00 95.00 72 PRO A CA 1
ATOM 572 C C . PRO A 1 72 ? 6.924 6.033 -1.670 1.00 95.00 72 PRO A C 1
ATOM 574 O O . PRO A 1 72 ? 8.062 6.354 -1.302 1.00 95.00 72 PRO A O 1
ATOM 577 N N . THR A 1 73 ? 6.113 6.875 -2.303 1.00 96.06 73 THR A N 1
ATOM 578 C CA . THR A 1 73 ? 6.374 8.319 -2.393 1.00 96.06 73 THR A CA 1
ATOM 579 C C . THR A 1 73 ? 6.173 8.968 -1.012 1.00 96.06 73 THR A C 1
ATOM 581 O O . THR A 1 73 ? 5.611 8.329 -0.118 1.00 96.06 73 THR A O 1
ATOM 584 N N . PRO A 1 74 ? 6.583 10.235 -0.794 1.00 96.31 74 PRO A N 1
ATOM 585 C CA . PRO A 1 74 ? 6.229 10.954 0.433 1.00 96.31 74 PRO A CA 1
ATOM 586 C C . PRO A 1 74 ? 4.716 10.948 0.695 1.00 96.31 74 PRO A C 1
ATOM 588 O O . PRO A 1 74 ? 4.288 10.598 1.789 1.00 96.31 74 PRO A O 1
ATOM 591 N N . HIS A 1 75 ? 3.917 11.196 -0.348 1.00 95.75 75 HIS A N 1
ATOM 592 C CA . HIS A 1 75 ? 2.459 11.137 -0.271 1.00 95.75 75 HIS A CA 1
ATOM 593 C C . HIS A 1 75 ? 1.941 9.731 0.079 1.00 95.75 75 HIS A C 1
ATOM 595 O O . HIS A 1 75 ? 1.055 9.581 0.914 1.00 95.75 75 HIS A O 1
ATOM 601 N N . GLY A 1 76 ? 2.526 8.682 -0.507 1.00 95.88 76 GLY A N 1
ATOM 602 C CA . GLY A 1 76 ? 2.189 7.299 -0.169 1.00 95.88 76 GLY A CA 1
ATOM 603 C C . GLY A 1 76 ? 2.429 6.957 1.299 1.00 95.88 76 GLY A C 1
ATOM 604 O O . GLY A 1 76 ? 1.636 6.229 1.889 1.00 95.88 76 GLY A O 1
ATOM 605 N N . ARG A 1 77 ? 3.486 7.505 1.912 1.00 96.94 77 ARG A N 1
ATOM 606 C CA . ARG A 1 77 ? 3.764 7.304 3.344 1.00 96.94 77 ARG A CA 1
ATOM 607 C C . ARG A 1 77 ? 2.744 8.007 4.228 1.00 96.94 77 ARG A C 1
ATOM 609 O O . ARG A 1 77 ? 2.242 7.380 5.151 1.00 96.94 77 ARG A O 1
ATOM 616 N N . GLU A 1 78 ? 2.402 9.255 3.911 1.00 96.44 78 GLU A N 1
ATOM 617 C CA . GLU A 1 78 ? 1.356 10.003 4.625 1.00 96.44 78 GLU A CA 1
ATOM 618 C C . GLU A 1 78 ? 0.028 9.231 4.610 1.00 96.44 78 GLU A C 1
ATOM 620 O O . GLU A 1 78 ? -0.570 8.978 5.653 1.00 96.44 78 GLU A O 1
ATOM 625 N N . VAL A 1 79 ? -0.386 8.753 3.433 1.00 95.06 79 VAL A N 1
ATOM 626 C CA . VAL A 1 79 ? -1.607 7.948 3.280 1.00 95.06 79 VAL A CA 1
ATOM 627 C C . VAL A 1 79 ? -1.530 6.640 4.073 1.00 95.06 79 VAL A C 1
ATOM 629 O O . VAL A 1 79 ? -2.509 6.231 4.697 1.00 95.06 79 VAL A O 1
ATOM 632 N N . L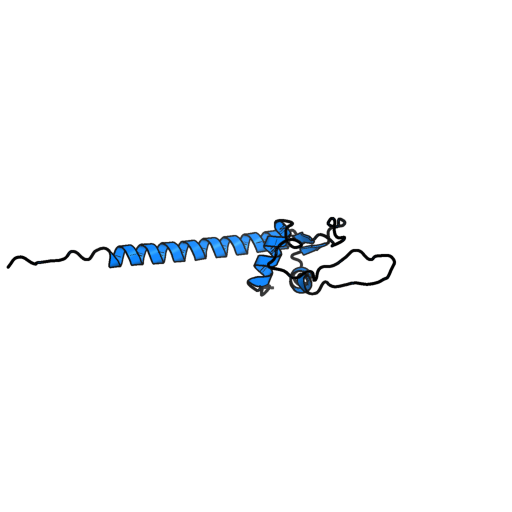EU A 1 80 ? -0.373 5.975 4.093 1.00 94.69 80 LEU A N 1
ATOM 633 C CA . LEU A 1 80 ? -0.185 4.744 4.860 1.00 94.69 80 LEU A CA 1
ATOM 634 C C . LEU A 1 80 ? -0.277 4.986 6.377 1.00 94.69 80 LEU A C 1
ATOM 636 O O . LEU A 1 80 ? -0.860 4.171 7.096 1.00 94.69 80 LEU A O 1
ATOM 640 N N . GLU A 1 81 ? 0.249 6.106 6.871 1.00 95.75 81 GLU A N 1
ATOM 641 C CA . GLU A 1 81 ? 0.107 6.526 8.269 1.00 95.75 81 GLU A CA 1
ATOM 642 C C . GLU A 1 81 ? -1.355 6.817 8.632 1.00 95.75 81 GLU A C 1
ATOM 644 O O . GLU A 1 81 ? -1.839 6.338 9.663 1.00 95.75 81 GLU A O 1
ATOM 649 N N . GLU A 1 82 ? -2.091 7.516 7.763 1.00 94.50 82 GLU A N 1
ATOM 650 C CA . GLU A 1 82 ? -3.527 7.758 7.938 1.00 94.50 82 GLU A CA 1
ATOM 651 C C . GLU A 1 82 ? -4.316 6.443 8.018 1.00 94.50 82 GLU A C 1
ATOM 653 O O . GLU A 1 82 ? -5.116 6.244 8.939 1.00 94.50 82 GLU A O 1
ATOM 658 N N . ILE A 1 83 ? -4.052 5.504 7.102 1.00 93.38 83 ILE A N 1
ATOM 659 C CA . ILE A 1 83 ? -4.681 4.176 7.096 1.00 93.38 83 ILE A CA 1
ATOM 660 C C . ILE A 1 83 ? -4.398 3.444 8.412 1.00 93.38 83 ILE A C 1
ATOM 662 O O . ILE A 1 83 ? -5.320 2.916 9.039 1.00 93.38 83 ILE A O 1
ATOM 666 N N . ARG A 1 84 ? -3.143 3.437 8.873 1.00 93.50 84 ARG A N 1
ATOM 667 C CA . ARG A 1 84 ? -2.747 2.791 10.135 1.00 93.50 84 ARG A CA 1
ATOM 668 C C . ARG A 1 84 ? -3.465 3.399 11.337 1.00 93.50 84 ARG A C 1
ATOM 670 O O . ARG A 1 84 ? -3.939 2.651 12.193 1.00 93.50 84 ARG A O 1
ATOM 677 N N . ALA A 1 85 ? -3.605 4.722 11.388 1.00 94.19 85 ALA A N 1
ATOM 678 C CA . ALA A 1 85 ? -4.339 5.404 12.452 1.00 94.19 85 ALA A CA 1
ATOM 679 C C . ALA A 1 85 ? -5.835 5.028 12.456 1.00 94.19 85 ALA A C 1
ATOM 681 O O . ALA A 1 85 ? -6.422 4.764 13.514 1.00 94.19 85 ALA A O 1
ATOM 682 N N . VAL A 1 86 ? -6.455 4.932 11.276 1.00 92.12 86 VAL A N 1
ATOM 683 C CA . VAL A 1 86 ? -7.850 4.484 11.134 1.00 92.12 86 VAL A CA 1
ATOM 684 C C . VAL A 1 86 ? -8.017 3.030 11.584 1.00 92.12 86 VAL A C 1
ATOM 686 O O . VAL A 1 86 ? -8.941 2.726 12.343 1.00 92.12 86 VAL A O 1
ATOM 689 N N . VAL A 1 87 ? -7.115 2.130 11.181 1.00 91.94 87 VAL A N 1
ATOM 690 C CA . VAL A 1 87 ? -7.149 0.715 11.589 1.00 91.94 87 VAL A CA 1
ATOM 691 C C . VAL A 1 87 ? -6.964 0.574 13.099 1.00 91.94 87 VAL A C 1
ATOM 693 O O . VAL A 1 87 ? -7.741 -0.134 13.744 1.00 91.94 87 VAL A O 1
ATOM 696 N N . ALA A 1 88 ? -5.992 1.276 13.684 1.00 92.50 88 ALA A N 1
ATOM 697 C CA . ALA A 1 88 ? -5.728 1.236 15.120 1.00 92.50 88 ALA A CA 1
ATOM 698 C C . ALA A 1 88 ? -6.934 1.728 15.934 1.00 92.50 88 ALA A C 1
ATOM 700 O O . ALA A 1 88 ? -7.390 1.036 16.844 1.00 92.50 88 ALA A O 1
ATOM 701 N N . SER A 1 89 ? -7.508 2.879 15.568 1.00 94.50 89 SER A N 1
ATOM 702 C CA . SER A 1 89 ? -8.679 3.432 16.263 1.00 94.50 89 SER A CA 1
ATOM 703 C C . SER A 1 89 ? -9.925 2.551 16.121 1.00 94.50 89 SER A C 1
ATOM 705 O O . SER A 1 89 ? -10.677 2.379 17.081 1.00 94.50 89 SER A O 1
ATOM 707 N N . THR A 1 90 ? -10.133 1.946 14.950 1.00 94.69 90 THR A N 1
ATOM 708 C CA . THR A 1 90 ? -11.259 1.032 14.710 1.00 94.69 90 THR A CA 1
ATOM 709 C C . THR A 1 90 ? -11.102 -0.263 15.503 1.00 94.69 90 THR A C 1
ATOM 711 O O . THR A 1 90 ? -12.058 -0.716 16.132 1.00 94.69 90 THR A O 1
ATOM 714 N N . THR A 1 91 ? -9.889 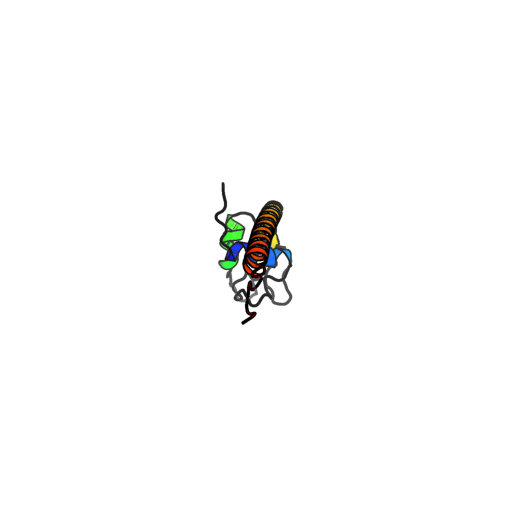-0.819 15.540 1.00 94.75 91 THR A N 1
ATOM 715 C CA . THR A 1 91 ? -9.572 -2.023 16.321 1.00 94.75 91 THR A CA 1
ATOM 716 C C . THR A 1 91 ? -9.753 -1.764 17.812 1.00 94.75 91 THR A C 1
ATOM 718 O O . THR A 1 91 ? -10.394 -2.557 18.496 1.00 94.75 91 THR A O 1
ATOM 721 N N . GLN A 1 92 ? -9.267 -0.622 18.307 1.00 94.75 92 GLN A N 1
ATOM 722 C CA . GLN A 1 92 ? -9.435 -0.232 19.704 1.00 94.75 92 GLN A CA 1
ATOM 723 C C . GLN A 1 92 ? -10.918 -0.128 20.079 1.00 94.75 92 GLN A C 1
ATOM 725 O O . GLN A 1 92 ? -11.344 -0.723 21.065 1.00 94.75 92 GLN A O 1
ATOM 730 N N . ARG A 1 93 ? -11.731 0.531 19.242 1.00 96.56 93 ARG A N 1
ATOM 731 C CA . ARG A 1 93 ? -13.180 0.642 19.464 1.00 96.56 93 ARG A CA 1
ATOM 732 C C . ARG A 1 93 ? -13.866 -0.725 19.512 1.00 96.56 93 ARG A C 1
ATOM 734 O O . ARG A 1 93 ? -14.751 -0.933 20.340 1.00 96.56 93 ARG A O 1
ATOM 741 N N . ALA A 1 94 ? -13.472 -1.650 18.638 1.00 96.31 94 ALA A N 1
ATOM 742 C CA . ALA A 1 94 ? -14.015 -3.006 18.629 1.00 96.31 94 ALA A CA 1
ATOM 743 C C . ALA A 1 94 ? -13.649 -3.774 19.911 1.00 96.31 94 ALA A C 1
ATOM 745 O O . ALA A 1 94 ? -14.512 -4.413 20.512 1.00 96.31 94 ALA A O 1
ATOM 746 N N . VAL A 1 95 ? -12.395 -3.662 20.362 1.00 97.12 95 VAL A N 1
ATOM 747 C CA . VAL A 1 95 ? -11.923 -4.262 21.619 1.00 97.12 95 VAL A CA 1
ATOM 748 C C . VAL A 1 95 ? -12.678 -3.698 22.820 1.00 97.12 95 VAL A C 1
ATOM 750 O O . VAL A 1 95 ? -13.108 -4.467 23.678 1.00 97.12 95 VAL A O 1
ATOM 753 N N . ASP A 1 96 ? -12.870 -2.381 22.876 1.00 97.06 96 ASP A N 1
ATOM 754 C CA . ASP A 1 96 ? -13.592 -1.731 23.971 1.00 97.06 96 ASP A CA 1
ATOM 755 C C . ASP A 1 96 ? -15.061 -2.167 23.994 1.00 97.06 96 ASP A C 1
ATOM 757 O O . ASP A 1 96 ? -15.562 -2.583 25.035 1.00 97.06 96 ASP A O 1
ATOM 761 N N . THR A 1 97 ? -15.707 -2.225 22.826 1.00 97.31 97 THR A N 1
ATOM 762 C CA . THR A 1 97 ? -17.088 -2.722 22.693 1.00 97.31 97 THR A CA 1
ATOM 763 C C . THR A 1 97 ? -17.219 -4.163 23.197 1.00 97.31 97 THR A C 1
ATOM 765 O O . THR A 1 97 ? -18.167 -4.499 23.905 1.00 97.31 97 THR A O 1
ATOM 768 N N . TYR A 1 98 ? -16.265 -5.034 22.854 1.00 95.50 98 TYR A N 1
ATOM 769 C CA . TYR A 1 98 ? -16.276 -6.422 23.315 1.00 95.50 98 TYR A CA 1
ATOM 770 C C . TYR A 1 98 ? -16.009 -6.537 24.821 1.00 95.50 98 TYR A C 1
ATOM 772 O O . TYR A 1 98 ? -16.628 -7.358 25.500 1.00 95.50 98 TYR A O 1
ATOM 780 N N . ARG A 1 99 ? -15.126 -5.694 25.368 1.00 96.25 99 ARG A N 1
ATOM 781 C CA . ARG A 1 99 ? -14.876 -5.625 26.812 1.00 96.25 99 ARG A CA 1
ATOM 782 C C . ARG A 1 99 ? -16.141 -5.224 27.572 1.00 96.25 99 ARG A C 1
ATOM 784 O O . ARG A 1 99 ? -16.478 -5.882 28.555 1.00 96.25 99 ARG A O 1
ATOM 791 N N . ASP A 1 100 ? -16.846 -4.205 27.092 1.00 95.38 100 ASP A N 1
ATOM 792 C CA . ASP A 1 100 ? -18.097 -3.729 27.688 1.00 95.38 100 ASP A CA 1
ATOM 793 C C . ASP A 1 100 ? -19.190 -4.803 27.619 1.00 95.38 100 ASP A C 1
ATOM 795 O O . ASP A 1 100 ? -19.889 -5.051 28.605 1.00 95.38 100 ASP A O 1
ATOM 799 N N . TYR A 1 101 ? -19.284 -5.514 26.489 1.00 94.19 101 TYR A N 1
ATOM 800 C CA . TYR A 1 101 ? -20.176 -6.663 26.345 1.00 94.19 101 TYR A CA 1
ATOM 801 C C . TYR A 1 101 ? -19.892 -7.731 27.410 1.00 94.19 101 TYR A C 1
ATOM 803 O O . TYR A 1 101 ? -20.800 -8.105 28.154 1.00 94.19 101 TYR A O 1
ATOM 811 N N . LEU A 1 102 ? -18.636 -8.166 27.551 1.00 94.69 102 LEU A N 1
ATOM 812 C CA . LEU A 1 102 ? -18.262 -9.181 28.540 1.00 94.69 102 LEU A CA 1
ATOM 813 C C . LEU A 1 102 ? -18.556 -8.735 29.977 1.00 94.69 102 LEU A C 1
ATOM 815 O O . LEU A 1 102 ? -19.082 -9.530 30.759 1.00 94.69 102 LEU A O 1
ATOM 819 N N . ALA A 1 103 ? -18.278 -7.472 30.314 1.00 91.88 103 ALA A N 1
ATOM 820 C CA . ALA A 1 103 ? -18.589 -6.908 31.626 1.00 91.88 103 ALA A CA 1
ATOM 821 C C . ALA A 1 103 ? -20.103 -6.893 31.908 1.00 91.88 103 ALA A C 1
ATOM 823 O O . ALA A 1 103 ? -20.520 -7.176 33.029 1.00 91.88 103 ALA A O 1
ATOM 824 N N . SER A 1 104 ? -20.930 -6.631 30.888 1.00 88.94 104 SER A N 1
ATOM 825 C CA . SER A 1 104 ? -22.394 -6.630 31.017 1.00 88.94 104 SER A CA 1
ATOM 826 C C . SER A 1 104 ? -23.005 -8.033 31.159 1.00 88.94 104 SER A C 1
ATOM 828 O O . SER A 1 104 ? -24.022 -8.190 31.829 1.00 88.94 104 SER A O 1
ATOM 830 N N . THR A 1 105 ? -22.380 -9.064 30.575 1.00 83.31 105 THR A N 1
ATOM 831 C CA . THR A 1 105 ? -22.882 -10.453 30.612 1.00 83.31 105 THR A CA 1
ATOM 832 C C . THR A 1 105 ? -22.291 -11.309 31.737 1.00 83.31 105 THR A C 1
ATOM 834 O O . THR A 1 105 ? -22.857 -12.344 32.076 1.00 83.31 105 THR A O 1
ATOM 837 N N . GLY A 1 106 ? -21.164 -10.898 32.329 1.00 63.03 106 GLY A N 1
ATOM 838 C CA . GLY A 1 106 ? -20.479 -11.624 33.408 1.00 63.03 106 GLY A CA 1
ATOM 839 C C . GLY A 1 106 ? -21.034 -11.382 34.819 1.00 63.03 106 GLY A C 1
ATOM 840 O O . GLY A 1 106 ? -20.578 -12.025 35.759 1.00 63.03 106 GLY A O 1
ATOM 841 N N . GLY A 1 107 ? -22.007 -10.477 34.981 1.00 57.25 107 GLY A N 1
ATOM 842 C CA . GLY A 1 107 ? -22.602 -10.078 36.268 1.00 57.25 107 GLY A CA 1
ATOM 843 C C . GLY A 1 107 ? -23.881 -10.825 36.666 1.00 57.25 107 GLY A C 1
ATOM 844 O O . GLY A 1 107 ? -24.691 -10.284 37.414 1.00 57.25 107 GLY A O 1
ATOM 845 N N . GLY A 1 108 ? -24.105 -12.037 36.152 1.00 52.06 108 GLY A N 1
ATOM 846 C CA . GLY A 1 108 ? -25.214 -12.892 36.578 1.00 52.06 108 GLY A CA 1
ATOM 847 C C . GLY A 1 108 ? -24.952 -13.505 37.953 1.00 52.06 108 GLY A C 1
ATOM 848 O O . GLY A 1 108 ? -24.621 -14.685 38.047 1.00 52.06 108 GLY A O 1
ATOM 849 N N . GLU A 1 109 ? -25.096 -12.719 39.020 1.00 54.66 109 GLU A N 1
ATOM 850 C CA . GLU A 1 109 ? -25.338 -13.269 40.352 1.00 54.66 109 GLU A CA 1
ATOM 851 C C . GLU A 1 109 ? -26.596 -14.141 40.280 1.00 54.66 109 GLU A C 1
ATOM 853 O O . GLU A 1 109 ? -27.672 -13.662 39.933 1.00 54.66 109 GLU A O 1
ATOM 858 N N . HIS A 1 110 ? -26.454 -15.432 40.583 1.00 49.91 110 HIS A N 1
ATOM 859 C CA . HIS A 1 110 ? -27.568 -16.335 40.851 1.00 49.91 110 HIS A CA 1
ATOM 860 C C . HIS A 1 110 ? -28.208 -15.903 42.181 1.00 49.91 110 HIS A C 1
ATOM 862 O O . HIS A 1 110 ? -27.593 -16.125 43.228 1.00 49.91 110 HIS A O 1
ATOM 868 N N . PRO A 1 111 ? -29.424 -15.324 42.215 1.00 54.03 111 PRO A N 1
ATOM 869 C CA . PRO A 1 111 ? -30.109 -15.100 43.469 1.00 54.03 111 PRO A CA 1
ATOM 870 C C . PRO A 1 111 ? -31.008 -16.308 43.734 1.00 54.03 111 PRO A C 1
ATOM 872 O O . PRO A 1 111 ? -31.967 -16.559 43.009 1.00 54.03 111 PRO A O 1
ATOM 875 N N . GLY A 1 112 ? -30.715 -17.037 44.806 1.00 53.97 112 GLY A N 1
ATOM 876 C CA . GLY A 1 112 ? -31.706 -17.878 45.472 1.00 53.97 112 GLY A CA 1
ATOM 877 C C . GLY A 1 112 ? -31.841 -19.294 44.920 1.00 53.97 112 GLY A C 1
ATOM 878 O O . GLY A 1 112 ? -32.533 -19.552 43.939 1.00 53.97 112 GLY A O 1
ATOM 879 N N . GLY A 1 113 ? -31.254 -20.231 45.656 1.00 46.84 113 GLY A N 1
ATOM 880 C CA . GLY A 1 113 ? -31.532 -21.654 45.538 1.00 46.84 113 GLY A CA 1
ATOM 881 C C . GLY A 1 113 ? -31.485 -22.371 46.884 1.00 46.84 113 GLY A C 1
ATOM 882 O O . GLY A 1 113 ? -31.106 -23.531 46.903 1.00 46.84 113 GLY A O 1
ATOM 883 N N . ASP A 1 114 ? -31.835 -21.696 47.985 1.00 60.38 114 ASP A N 1
ATOM 884 C CA . ASP A 1 114 ? -32.156 -22.374 49.245 1.00 60.38 114 ASP A CA 1
ATOM 885 C C . ASP A 1 114 ? -33.649 -22.721 49.241 1.00 60.38 114 ASP A C 1
ATOM 887 O O . ASP A 1 114 ? -34.514 -21.845 49.367 1.00 60.38 114 ASP A O 1
ATOM 891 N N . ARG A 1 115 ? -33.940 -24.011 49.077 1.00 54.78 115 ARG A N 1
ATOM 892 C CA . ARG A 1 115 ? -35.146 -24.670 49.581 1.00 54.78 115 ARG A CA 1
ATOM 893 C C . ARG A 1 115 ? -34.795 -26.058 50.078 1.00 54.78 115 ARG A C 1
ATOM 895 O O . ARG A 1 115 ? -34.116 -26.783 49.321 1.00 54.78 115 ARG A O 1
#

Sequence (115 aa):
MRTDLTVHDAVLLDAVERGRVHHDPLFDEDFEQIPDDVGARRAGHRMEPLKQANLVQLDDAADPNGMRLYRPTPHGREVLEEIRAVVASTTQRAVDTYRDYLASTGGGEHPGGDR

Organism: NCBI:txid145854

Secondary structure (DSSP, 8-state):
------HHHHHHHHHHHTT-TTT-TTS-S--PBPPPTT------TTTHHHHHTT-EEEEEEE-TTSBEEEEE-HHHHHHHHHHHHHHHHHHHHHHHHHHHHHHHHS---------

pLDDT: mean 81.47, std 15.07, range [42.94, 97.31]

Radius of gyration: 22.91 Å; chains: 1; bounding box: 53×39×76 Å

Foldseek 3Di:
DDQPDDPLNLVLLVCLQVQNNCPDPVDDNQAAFDDDPVDDDPRHVSCVSCVVVQQKDWDPDDDPVRGTRIHGDPVNVVVNVVVVVVVVVVVVVVVVVVVVVCVVPVPPDDPDDDD